Protein AF-A0A382HVT0-F1 (afdb_monomer_lite)

Organism: NCBI:txid408172

pLDDT: mean 81.98, std 15.81, range [40.66, 97.19]

Secondary structure (DSSP, 8-state):
-------THHHHSBSSSTTSBPPP-TTSSPPP---TT--SPPPPEEESSPPPSSS--TT-TT-EEEETTT--EEEEEE--TT--EEEE-S-S-----TT-TT---S---------

Radius of gyration: 27.08 Å; chains: 1; bounding box: 60×60×79 Å

Structure (mmCIF, N/CA/C/O backbone):
data_AF-A0A382HVT0-F1
#
_entry.id   AF-A0A382HVT0-F1
#
loop_
_atom_site.group_PDB
_atom_site.id
_atom_site.type_symbol
_atom_site.label_atom_id
_atom_site.label_alt_id
_atom_site.label_comp_id
_atom_site.label_asym_id
_atom_site.label_entity_id
_atom_site.label_seq_id
_atom_site.pdbx_PDB_ins_code
_atom_site.Cartn_x
_atom_site.Cartn_y
_atom_site.Cartn_z
_atom_site.occupancy
_atom_site.B_iso_or_equiv
_atom_site.auth_seq_id
_atom_site.auth_comp_id
_atom_site.auth_asym_id
_atom_site.auth_atom_id
_atom_site.pdbx_PDB_model_num
ATOM 1 N N . MET A 1 1 ? -44.056 -4.426 38.553 1.00 60.00 1 MET A N 1
ATOM 2 C CA . MET A 1 1 ? -43.311 -3.939 37.374 1.00 60.00 1 MET A CA 1
ATOM 3 C C . MET A 1 1 ? -42.148 -4.881 37.149 1.00 60.00 1 MET A C 1
ATOM 5 O O . MET A 1 1 ? -41.344 -5.032 38.059 1.00 60.00 1 MET A O 1
ATOM 9 N N . ALA A 1 2 ? -42.098 -5.567 36.007 1.00 68.62 2 ALA A N 1
ATOM 10 C CA . ALA A 1 2 ? -40.900 -6.305 35.632 1.00 68.62 2 ALA A CA 1
ATOM 11 C C . ALA A 1 2 ? -39.815 -5.270 35.326 1.00 68.62 2 ALA A C 1
ATOM 13 O O . ALA A 1 2 ? -39.989 -4.433 34.442 1.00 68.62 2 ALA A O 1
ATOM 14 N N . VAL A 1 3 ? -38.740 -5.265 36.109 1.00 68.12 3 VAL A N 1
ATOM 15 C CA . VAL A 1 3 ? -37.554 -4.489 35.761 1.00 68.12 3 VAL A CA 1
ATOM 16 C C . VAL A 1 3 ? -36.920 -5.248 34.606 1.00 68.12 3 VAL A C 1
ATOM 18 O O . VAL A 1 3 ? -36.332 -6.306 34.826 1.00 68.12 3 VAL A O 1
ATOM 21 N N . ASN A 1 4 ? -37.069 -4.750 33.377 1.00 65.94 4 ASN A N 1
ATOM 22 C CA . ASN A 1 4 ? -36.150 -5.129 32.313 1.00 65.94 4 ASN A CA 1
ATOM 23 C C . ASN A 1 4 ? -34.775 -4.670 32.792 1.00 65.94 4 ASN A C 1
ATOM 25 O O . ASN A 1 4 ? -34.429 -3.496 32.667 1.00 65.94 4 ASN A O 1
ATOM 29 N N . LYS A 1 5 ? -34.015 -5.577 33.410 1.00 69.62 5 LYS A N 1
ATOM 30 C CA . LYS A 1 5 ? -32.583 -5.384 33.565 1.00 69.62 5 LYS A CA 1
ATOM 31 C C . LYS A 1 5 ? -32.033 -5.435 32.152 1.00 69.62 5 LYS A C 1
ATOM 33 O O . LYS A 1 5 ? -31.761 -6.503 31.621 1.00 69.62 5 LYS A O 1
ATOM 38 N N . LEU A 1 6 ? -31.973 -4.269 31.518 1.00 70.38 6 LEU A N 1
ATOM 39 C CA . LEU A 1 6 ? -30.976 -4.055 30.492 1.00 70.38 6 LEU A CA 1
ATOM 40 C C . LEU A 1 6 ? -29.654 -4.444 31.157 1.00 70.38 6 LEU A C 1
ATOM 42 O O . LEU A 1 6 ? -29.343 -3.927 32.234 1.00 70.38 6 LEU A O 1
ATOM 46 N N . ASP A 1 7 ? -28.941 -5.410 30.588 1.00 73.44 7 ASP A N 1
ATOM 47 C CA . ASP A 1 7 ? -27.576 -5.713 31.010 1.00 73.44 7 ASP A CA 1
ATOM 48 C C . ASP A 1 7 ? -26.711 -4.509 30.610 1.00 73.44 7 ASP A C 1
ATOM 50 O O . ASP A 1 7 ? -26.156 -4.429 29.517 1.00 73.44 7 ASP A O 1
ATOM 54 N N . ILE A 1 8 ? -26.693 -3.499 31.480 1.00 75.94 8 ILE A N 1
ATOM 55 C CA . ILE A 1 8 ? -25.985 -2.226 31.286 1.00 75.94 8 ILE A CA 1
ATOM 56 C C . ILE A 1 8 ? -24.467 -2.439 31.325 1.00 75.94 8 ILE A C 1
ATOM 58 O O . ILE A 1 8 ? -23.725 -1.624 30.790 1.00 75.94 8 ILE A O 1
ATOM 62 N N . SER A 1 9 ? -24.003 -3.567 31.869 1.00 77.25 9 SER A N 1
ATOM 63 C CA . SER A 1 9 ? -22.585 -3.938 31.919 1.00 77.25 9 SER A CA 1
ATOM 64 C C . SER A 1 9 ? -21.929 -3.991 30.535 1.00 77.25 9 SER A C 1
ATOM 66 O O . SER A 1 9 ? -20.772 -3.615 30.401 1.00 77.25 9 SER A O 1
ATOM 68 N N . MET A 1 10 ?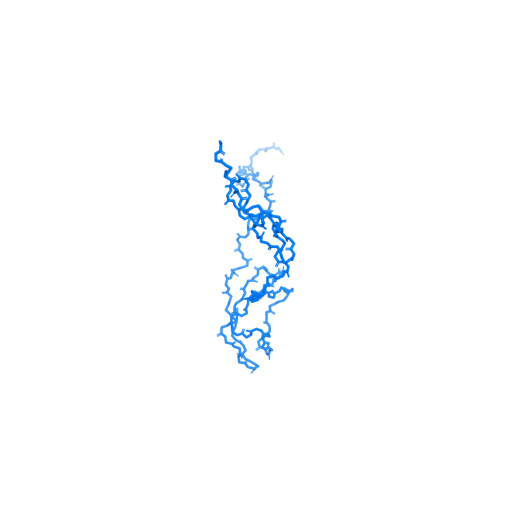 -22.660 -4.380 29.482 1.00 75.81 10 MET A N 1
ATOM 69 C CA . MET A 1 10 ? -22.146 -4.351 28.101 1.00 75.81 10 MET A CA 1
ATOM 70 C C . MET A 1 10 ? -22.234 -2.963 27.445 1.00 75.81 10 MET A C 1
ATOM 72 O O . MET A 1 10 ? -21.672 -2.759 26.372 1.00 75.81 10 MET A O 1
ATOM 76 N N . MET A 1 11 ? -22.963 -2.021 28.051 1.00 82.00 11 MET A N 1
ATOM 77 C CA . MET A 1 11 ? -23.107 -0.640 27.576 1.00 82.00 11 MET A CA 1
ATOM 78 C C . MET A 1 11 ? -22.158 0.337 28.278 1.00 82.00 11 MET A C 1
ATOM 80 O O . MET A 1 11 ? -22.011 1.458 27.805 1.00 82.00 11 MET A O 1
ATOM 84 N N . GLU A 1 12 ? -21.536 -0.065 29.387 1.00 84.69 12 GLU A N 1
ATOM 85 C CA . GLU A 1 12 ? -20.583 0.761 30.136 1.00 84.69 12 GLU A CA 1
ATOM 86 C C . GLU A 1 12 ? -19.229 0.873 29.421 1.00 84.69 12 GLU A C 1
ATOM 88 O O . GLU A 1 12 ? -18.620 1.939 29.418 1.00 84.69 12 GLU A O 1
ATOM 93 N N . ASP A 1 13 ? -18.789 -0.199 28.757 1.00 88.50 13 ASP A N 1
ATOM 94 C CA . ASP A 1 13 ? -17.429 -0.315 28.218 1.00 88.50 13 ASP A CA 1
ATOM 95 C C . ASP A 1 13 ? -17.385 -0.143 26.694 1.00 88.50 13 ASP A C 1
ATOM 97 O O . ASP A 1 13 ? -16.865 -0.970 25.939 1.00 88.50 13 ASP A O 1
ATOM 101 N N . VAL A 1 14 ? -18.032 0.921 26.220 1.00 90.56 14 VAL A N 1
ATOM 102 C CA . VAL A 1 14 ? -18.271 1.155 24.793 1.00 90.56 14 VAL A CA 1
ATOM 103 C C . VAL A 1 14 ? -17.716 2.481 24.319 1.00 90.56 14 VAL A C 1
ATOM 105 O O . VAL A 1 14 ? -17.697 3.475 25.043 1.00 90.56 14 VAL A O 1
ATOM 108 N N . GLY A 1 15 ? -17.283 2.500 23.066 1.00 90.69 15 GLY A N 1
ATOM 109 C CA . GLY A 1 15 ? -16.703 3.680 22.451 1.00 90.69 15 GLY A CA 1
ATOM 110 C C . GLY A 1 15 ? -15.790 3.317 21.294 1.00 90.69 15 GLY A C 1
ATOM 111 O O . GLY A 1 15 ? -15.863 2.225 20.732 1.00 90.69 15 GLY A O 1
ATOM 112 N N . THR A 1 16 ? -14.944 4.269 20.922 1.00 90.56 16 THR A N 1
ATOM 113 C CA . THR A 1 16 ? -13.970 4.145 19.830 1.00 90.56 16 THR A CA 1
ATOM 114 C C . THR A 1 16 ? -12.528 4.092 20.339 1.00 90.56 16 THR A C 1
ATOM 116 O O . THR A 1 16 ? -11.603 4.156 19.534 1.00 90.56 16 THR A O 1
ATOM 119 N N . SER A 1 17 ? -12.325 4.010 21.661 1.00 88.25 17 SER A N 1
ATOM 120 C CA . SER A 1 17 ? -10.993 3.888 22.266 1.00 88.25 17 SER A CA 1
ATOM 121 C C . SER A 1 17 ? -10.560 2.422 22.342 1.00 88.25 17 SER A C 1
ATOM 123 O O . SER A 1 17 ? -11.364 1.503 22.170 1.00 88.25 17 SER A O 1
ATOM 125 N N . ALA A 1 18 ? -9.278 2.192 22.631 1.00 86.75 18 ALA A N 1
ATOM 126 C CA . ALA A 1 18 ? -8.756 0.848 22.856 1.00 86.75 18 ALA A CA 1
ATOM 127 C C . ALA A 1 18 ? -9.522 0.121 23.978 1.00 86.75 18 ALA A C 1
ATOM 129 O O . ALA A 1 18 ? -9.971 0.744 24.938 1.00 86.75 18 ALA A O 1
ATOM 130 N N . ASN A 1 19 ? -9.629 -1.205 23.856 1.00 87.88 19 ASN A N 1
ATOM 131 C CA . ASN A 1 19 ? -10.250 -2.100 24.841 1.00 87.88 19 ASN A CA 1
ATOM 132 C C . ASN A 1 19 ? -11.758 -1.899 25.079 1.00 87.88 19 ASN A C 1
ATOM 134 O O . ASN A 1 19 ? -12.301 -2.537 25.974 1.00 87.88 19 ASN A O 1
ATOM 138 N N . GLN A 1 20 ? -12.436 -1.099 24.255 1.00 89.25 20 GLN A N 1
ATOM 139 C CA . GLN A 1 20 ? -13.884 -0.905 24.318 1.00 89.25 20 GLN A CA 1
ATOM 140 C C . GLN A 1 20 ? -14.610 -1.706 23.233 1.00 89.25 20 GLN A C 1
ATOM 142 O O . GLN A 1 20 ? -14.063 -1.999 22.166 1.00 89.25 20 GLN A O 1
ATOM 147 N N . LEU A 1 21 ? -15.878 -2.029 23.479 1.00 89.00 21 LEU A N 1
ATOM 148 C CA . LEU A 1 21 ? -16.772 -2.543 22.449 1.00 89.00 21 LEU A CA 1
ATOM 149 C C . LEU A 1 21 ? -17.257 -1.397 21.557 1.00 89.00 21 LEU A C 1
ATOM 151 O O . LEU A 1 21 ? -17.748 -0.370 22.027 1.00 89.00 21 LEU A O 1
ATOM 155 N N . VAL A 1 22 ? -17.185 -1.597 20.245 1.00 91.12 22 VAL A N 1
ATOM 156 C CA . VAL A 1 22 ? -17.721 -0.627 19.289 1.00 91.12 22 VAL A CA 1
ATOM 157 C C . VAL A 1 22 ? -19.242 -0.765 19.229 1.00 91.12 22 VAL A C 1
ATOM 159 O O . VAL A 1 22 ? -19.770 -1.819 18.872 1.00 91.12 22 VAL A O 1
ATOM 162 N N . GLN A 1 23 ? -19.954 0.317 19.542 1.00 91.25 23 GLN A N 1
ATOM 163 C CA . GLN A 1 23 ? -21.400 0.423 19.344 1.00 91.25 23 GLN A CA 1
ATOM 164 C C . GLN A 1 23 ? -21.715 1.181 18.062 1.00 91.25 23 GLN A C 1
ATOM 166 O O . GLN A 1 23 ? -21.048 2.162 17.751 1.00 91.25 23 GLN A O 1
ATOM 171 N N . ARG A 1 24 ? -22.756 0.753 17.340 1.00 92.56 24 ARG A N 1
ATOM 172 C CA . ARG A 1 24 ? -23.266 1.479 16.168 1.00 92.56 24 ARG A CA 1
ATOM 173 C C . ARG A 1 24 ? -23.788 2.864 16.573 1.00 92.56 24 ARG A C 1
ATOM 175 O O . ARG A 1 24 ? -24.292 3.034 17.680 1.00 92.56 24 ARG A O 1
ATOM 182 N N . ASP A 1 25 ? -23.704 3.829 15.663 1.00 91.50 25 ASP A N 1
ATOM 183 C CA . ASP A 1 25 ? -24.292 5.155 15.838 1.00 91.50 25 ASP A CA 1
ATOM 184 C C . ASP A 1 25 ? -25.837 5.111 15.816 1.00 91.50 25 ASP A C 1
ATOM 186 O O . ASP A 1 25 ? -26.459 4.081 15.535 1.00 91.50 25 ASP A O 1
ATOM 190 N N . GLY A 1 26 ? -26.480 6.254 16.081 1.00 91.19 26 GLY A N 1
ATOM 191 C CA . GLY A 1 26 ? -27.945 6.372 16.072 1.00 91.19 26 GLY A CA 1
ATOM 192 C C . GLY A 1 26 ? -28.606 6.125 14.707 1.00 91.19 26 GLY A C 1
ATOM 193 O O . GLY A 1 26 ? -29.823 5.968 14.644 1.00 91.19 26 GLY A O 1
ATOM 194 N N . SER A 1 27 ? -27.820 6.065 13.629 1.00 94.62 27 SER A N 1
ATOM 195 C CA . SER A 1 27 ? -28.263 5.742 12.267 1.00 94.62 27 SER A CA 1
ATOM 196 C C . SER A 1 27 ? -28.003 4.276 11.898 1.00 94.62 27 SER A C 1
ATOM 198 O O . SER A 1 27 ? -28.383 3.833 10.815 1.00 94.62 27 SER A O 1
ATOM 200 N N . GLY A 1 28 ? -27.367 3.503 12.783 1.00 95.00 28 GLY A N 1
ATOM 201 C CA . GLY A 1 28 ? -26.986 2.124 12.530 1.00 95.00 28 GLY A CA 1
ATOM 202 C C . GLY A 1 28 ? -25.676 1.956 11.750 1.00 95.00 28 GLY A C 1
ATOM 203 O O . GLY A 1 28 ? -25.422 0.868 11.231 1.00 95.00 28 GLY A O 1
ATOM 204 N N . ASN A 1 29 ? -24.816 2.957 11.658 1.00 95.00 29 ASN A N 1
ATOM 205 C CA . ASN A 1 29 ? -23.480 2.791 11.083 1.00 95.00 29 ASN A CA 1
ATOM 206 C C . ASN A 1 29 ? -22.458 2.465 12.170 1.00 95.00 29 ASN A C 1
ATOM 208 O O . ASN A 1 29 ? -22.735 2.622 13.356 1.00 95.00 29 ASN A O 1
ATOM 212 N N . LEU A 1 30 ? -21.265 2.014 11.786 1.00 93.31 30 LEU A N 1
ATOM 213 C CA . LEU A 1 30 ? -20.134 2.063 12.711 1.00 93.31 30 LEU A CA 1
ATOM 214 C C . LEU A 1 30 ? -19.774 3.537 12.981 1.00 93.31 30 LEU A C 1
ATOM 216 O O . LEU A 1 30 ? -19.839 4.348 12.055 1.00 93.31 30 LEU A O 1
ATOM 220 N N . PRO A 1 31 ? -19.413 3.897 14.222 1.00 93.31 31 PRO A N 1
ATOM 221 C CA . PRO A 1 31 ? -18.988 5.247 14.562 1.00 93.31 31 PRO A CA 1
ATOM 222 C C . PRO A 1 31 ? -17.663 5.572 13.862 1.00 93.31 31 PRO A C 1
ATOM 224 O O . PRO A 1 31 ? -16.915 4.673 13.473 1.00 93.31 31 PRO A O 1
ATOM 227 N N . ALA A 1 32 ? -17.359 6.862 13.711 1.00 92.69 32 ALA A N 1
ATOM 228 C CA . ALA A 1 32 ? -16.092 7.289 13.127 1.00 92.69 32 ALA A CA 1
ATOM 229 C C . ALA A 1 32 ? -14.911 6.817 13.993 1.00 92.69 32 ALA A C 1
ATOM 231 O O . ALA A 1 32 ? -14.852 7.108 15.186 1.00 92.69 32 ALA A O 1
ATOM 232 N N . VAL A 1 33 ? -13.969 6.110 13.372 1.00 89.81 33 VAL A N 1
ATOM 233 C CA . VAL A 1 33 ? -12.714 5.630 13.969 1.00 89.81 33 VAL A CA 1
ATOM 234 C C . VAL A 1 33 ? -11.557 6.022 13.051 1.00 89.81 33 VAL A C 1
ATOM 236 O O . VAL A 1 33 ? -11.740 6.094 11.837 1.00 89.81 33 VAL A O 1
ATOM 239 N N . ASP A 1 34 ? -10.372 6.287 13.603 1.00 86.88 34 ASP A N 1
ATOM 240 C CA . ASP A 1 34 ? -9.214 6.734 12.809 1.00 86.88 34 ASP A CA 1
ATOM 241 C C . ASP A 1 34 ? -8.503 5.601 12.041 1.00 86.88 34 ASP A C 1
ATOM 243 O O . ASP A 1 34 ? -7.725 5.868 11.128 1.00 86.88 34 ASP A O 1
ATOM 247 N N . GLY A 1 35 ? -8.774 4.335 12.386 1.00 86.69 35 GLY A N 1
ATOM 248 C CA . GLY A 1 35 ? -8.180 3.158 11.748 1.00 86.69 35 GLY A CA 1
ATOM 249 C C . GLY A 1 35 ? -6.669 2.997 11.966 1.00 86.69 35 GLY A C 1
ATOM 250 O O . GLY A 1 35 ? -6.080 2.087 11.392 1.00 86.69 35 GLY A O 1
ATOM 251 N N . SER A 1 36 ? -6.033 3.822 12.803 1.00 86.19 36 SER A N 1
ATOM 252 C CA . SER A 1 36 ? -4.574 3.847 13.010 1.00 86.19 36 SER A CA 1
ATOM 253 C C . SER A 1 36 ? -4.003 2.537 13.568 1.00 86.19 36 SER A C 1
ATOM 255 O O . SER A 1 36 ? -2.829 2.230 13.372 1.00 86.19 36 SER A O 1
ATOM 257 N N . GLN A 1 37 ? -4.842 1.750 14.246 1.00 86.25 37 GLN A N 1
ATOM 258 C CA . GLN A 1 37 ? -4.496 0.447 14.816 1.00 86.25 37 GLN A CA 1
ATOM 259 C C . GLN A 1 37 ? -4.881 -0.738 13.917 1.00 86.25 37 GLN A C 1
ATOM 261 O O . GLN A 1 37 ? -4.697 -1.889 14.316 1.00 86.25 37 GLN A O 1
ATOM 266 N N . LEU A 1 38 ? -5.432 -0.493 12.724 1.00 87.25 38 LEU A N 1
ATOM 267 C CA . LEU A 1 38 ? -5.759 -1.559 11.785 1.00 87.25 38 LEU A CA 1
ATOM 268 C C . LEU A 1 38 ? -4.464 -2.175 11.242 1.00 87.25 38 LEU A C 1
ATOM 270 O O . LEU A 1 38 ? -3.673 -1.518 10.571 1.00 87.25 38 LEU A O 1
ATOM 274 N N . THR A 1 39 ? -4.250 -3.452 11.539 1.00 87.62 39 THR A N 1
ATOM 275 C CA . THR A 1 39 ? -3.104 -4.226 11.050 1.00 87.62 39 THR A CA 1
ATOM 276 C C . THR A 1 39 ? -3.524 -5.147 9.903 1.00 87.62 39 THR A C 1
ATOM 278 O O . THR A 1 39 ? -4.712 -5.357 9.658 1.00 87.62 39 THR A O 1
ATOM 281 N N . GLY A 1 40 ? -2.552 -5.690 9.163 1.00 85.31 40 GLY A N 1
ATOM 282 C CA . GLY A 1 40 ? -2.818 -6.637 8.070 1.00 85.31 40 GLY A CA 1
ATOM 283 C C . GLY A 1 40 ? -3.385 -6.009 6.792 1.00 85.31 40 GLY A C 1
ATOM 284 O O . GLY A 1 40 ? -3.760 -6.734 5.874 1.00 85.31 40 GLY A O 1
ATOM 285 N N . VAL A 1 41 ? -3.428 -4.679 6.711 1.00 85.88 41 VAL A N 1
ATOM 286 C CA . VAL A 1 41 ? -3.706 -3.947 5.473 1.00 85.88 41 VAL A CA 1
ATOM 287 C C . VAL A 1 41 ? -2.375 -3.596 4.824 1.00 85.88 41 VAL A C 1
ATOM 289 O O . VAL A 1 41 ? -1.547 -2.928 5.441 1.00 85.88 41 VAL A O 1
ATOM 292 N N . ALA A 1 42 ? -2.166 -4.056 3.591 1.00 82.06 42 ALA A N 1
ATOM 293 C CA . ALA A 1 42 ? -0.983 -3.694 2.823 1.00 82.06 42 ALA A CA 1
ATOM 294 C C . ALA A 1 42 ? -1.069 -2.208 2.426 1.00 82.06 42 ALA A C 1
ATOM 296 O O . ALA A 1 42 ? -2.045 -1.816 1.773 1.00 82.06 42 ALA A O 1
ATOM 297 N N . PRO A 1 43 ? -0.098 -1.365 2.817 1.00 82.62 43 PRO A N 1
ATOM 298 C CA . PRO A 1 43 ? -0.033 -0.004 2.315 1.00 82.62 43 PRO A CA 1
ATOM 299 C C . PRO A 1 43 ? 0.361 -0.014 0.833 1.00 82.62 43 PRO A C 1
ATOM 301 O O . PRO A 1 43 ? 0.964 -0.958 0.327 1.00 82.62 43 PRO A O 1
ATOM 304 N N . PHE A 1 44 ? 0.051 1.069 0.129 1.00 90.69 44 PHE A N 1
ATOM 305 C CA . PHE A 1 44 ? 0.659 1.342 -1.170 1.00 90.69 44 PHE A CA 1
ATOM 306 C C . PHE A 1 44 ? 1.898 2.222 -0.983 1.00 90.69 44 PHE A C 1
ATOM 308 O O . PHE A 1 44 ? 1.950 3.068 -0.088 1.00 90.69 44 PHE A O 1
ATOM 315 N N . THR A 1 45 ? 2.887 2.065 -1.859 1.00 94.62 45 THR A N 1
ATOM 316 C CA . THR A 1 45 ? 4.043 2.965 -1.897 1.00 94.62 45 THR A CA 1
ATOM 317 C C . THR A 1 45 ? 3.696 4.206 -2.710 1.00 94.62 45 THR A C 1
ATOM 319 O O . THR A 1 45 ? 3.171 4.094 -3.813 1.00 94.62 45 THR A O 1
ATOM 322 N N . SER A 1 46 ? 3.991 5.393 -2.177 1.00 94.44 46 SER A N 1
ATOM 323 C CA . SER A 1 46 ? 3.899 6.660 -2.914 1.00 94.44 46 SER A CA 1
ATOM 324 C C . SER A 1 46 ? 5.298 7.224 -3.124 1.00 94.44 46 SER A C 1
ATOM 326 O O . SER A 1 46 ? 6.043 7.393 -2.161 1.00 94.44 46 SER A O 1
ATOM 328 N N . SER A 1 47 ? 5.653 7.523 -4.369 1.00 94.94 47 SER A N 1
ATOM 329 C CA . SER A 1 47 ? 6.964 8.057 -4.742 1.00 94.94 47 SER A CA 1
ATOM 330 C C . SER A 1 47 ? 6.829 9.057 -5.883 1.00 94.94 47 SER A C 1
ATOM 332 O O . SER A 1 47 ? 5.871 8.998 -6.635 1.00 94.94 47 SER A O 1
ATOM 334 N N . ALA A 1 48 ? 7.797 9.953 -6.053 1.00 95.75 48 ALA A N 1
ATOM 335 C CA . ALA A 1 48 ? 7.838 10.883 -7.186 1.00 95.75 48 ALA A CA 1
ATOM 336 C C . ALA A 1 48 ? 8.378 10.244 -8.486 1.00 95.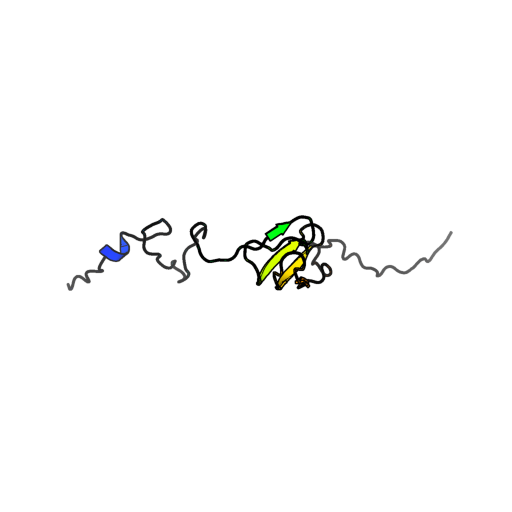75 48 ALA A C 1
ATOM 338 O O . ALA A 1 48 ? 8.488 10.931 -9.502 1.00 95.75 48 ALA A O 1
ATOM 339 N N . SER A 1 49 ? 8.739 8.960 -8.440 1.00 94.94 49 SER A N 1
ATOM 340 C CA . SER A 1 49 ? 9.320 8.204 -9.551 1.00 94.94 49 SER A CA 1
ATOM 341 C C . SER A 1 49 ? 8.646 6.844 -9.700 1.00 94.94 49 SER A C 1
ATOM 343 O O . SER A 1 49 ? 8.048 6.330 -8.749 1.00 94.94 49 SER A O 1
ATOM 345 N N . ASP A 1 50 ? 8.812 6.246 -10.875 1.00 94.44 50 ASP A N 1
ATOM 346 C CA . ASP A 1 50 ? 8.393 4.877 -11.172 1.00 94.44 50 ASP A CA 1
ATOM 347 C C . ASP A 1 50 ? 9.114 3.860 -10.276 1.00 94.44 50 ASP A C 1
ATOM 349 O O . ASP A 1 50 ? 10.219 4.133 -9.784 1.00 94.44 50 ASP A O 1
ATOM 353 N N . PRO A 1 51 ? 8.510 2.683 -10.043 1.00 95.31 51 PRO A N 1
ATOM 354 C CA . PRO A 1 51 ? 9.154 1.642 -9.264 1.00 95.31 51 PRO A CA 1
ATOM 355 C C . PRO A 1 51 ? 10.396 1.099 -9.980 1.00 95.31 51 PRO A C 1
ATOM 357 O O . PRO A 1 51 ? 10.424 0.931 -11.201 1.00 95.31 51 PRO A O 1
ATOM 360 N N . ALA A 1 52 ? 11.426 0.775 -9.203 1.00 95.00 52 ALA A N 1
ATOM 361 C CA . ALA A 1 52 ? 12.647 0.200 -9.741 1.00 95.00 52 ALA A CA 1
ATOM 362 C C . ALA A 1 52 ? 12.453 -1.275 -10.143 1.00 95.00 52 ALA A C 1
ATOM 364 O O . ALA A 1 52 ? 11.769 -2.058 -9.471 1.00 95.00 52 ALA A O 1
ATOM 365 N N . ILE A 1 53 ? 13.104 -1.672 -11.236 1.00 95.75 53 ILE A N 1
ATOM 366 C CA . ILE A 1 53 ? 13.125 -3.070 -11.693 1.00 95.75 53 ILE A CA 1
ATOM 367 C C . ILE A 1 53 ? 14.181 -3.913 -10.966 1.00 95.75 53 ILE A C 1
ATOM 369 O O . ILE A 1 53 ? 14.095 -5.135 -10.968 1.00 95.75 53 ILE A O 1
ATOM 373 N N . ASP A 1 54 ? 15.180 -3.281 -10.350 1.00 95.00 54 ASP A N 1
ATOM 374 C CA . ASP A 1 54 ? 16.359 -3.952 -9.794 1.00 95.00 54 ASP A CA 1
ATOM 375 C C . ASP A 1 54 ? 16.243 -4.287 -8.298 1.00 95.00 54 ASP A C 1
ATOM 377 O O . ASP A 1 54 ? 17.004 -5.107 -7.782 1.00 95.00 54 ASP A O 1
ATOM 381 N N . THR A 1 55 ? 15.269 -3.692 -7.609 1.00 93.44 55 THR A N 1
ATOM 382 C CA . THR A 1 55 ? 15.087 -3.805 -6.161 1.00 93.44 55 THR A CA 1
ATOM 383 C C . THR A 1 55 ? 13.672 -4.262 -5.850 1.00 93.44 55 THR A C 1
ATOM 385 O O . THR A 1 55 ? 12.712 -3.540 -6.112 1.00 93.44 55 THR A O 1
ATOM 388 N N . ASN A 1 56 ? 13.523 -5.465 -5.295 1.00 93.38 56 ASN A N 1
ATOM 389 C CA . ASN A 1 56 ? 12.219 -6.010 -4.917 1.00 93.38 56 ASN A CA 1
ATOM 390 C C . ASN A 1 56 ? 11.500 -5.099 -3.909 1.00 93.38 56 ASN A C 1
ATOM 392 O O . ASN A 1 56 ? 12.138 -4.635 -2.958 1.00 93.38 56 ASN A O 1
ATOM 396 N N . PRO A 1 57 ? 10.181 -4.882 -4.053 1.00 93.31 57 PRO A N 1
ATOM 397 C CA . PRO A 1 57 ? 9.408 -4.228 -3.008 1.00 93.31 57 PRO A CA 1
ATOM 398 C C . PRO A 1 57 ? 9.355 -5.103 -1.746 1.00 93.31 57 PRO A C 1
ATOM 400 O O . PRO A 1 57 ? 9.328 -6.332 -1.833 1.00 93.31 57 PRO A O 1
ATOM 403 N N . SER A 1 58 ? 9.298 -4.471 -0.570 1.00 91.00 58 SER A N 1
ATOM 404 C CA . SER A 1 58 ? 9.303 -5.169 0.727 1.00 91.00 58 SER A CA 1
ATOM 405 C C . SER A 1 58 ? 8.113 -6.112 0.919 1.00 91.00 58 SER A C 1
ATOM 407 O O . SER A 1 58 ? 8.259 -7.145 1.567 1.00 91.00 58 SER A O 1
ATOM 409 N N . ASP A 1 59 ? 6.961 -5.777 0.331 1.00 90.88 59 ASP A N 1
ATOM 410 C CA . ASP A 1 59 ? 5.742 -6.592 0.405 1.00 90.88 59 ASP A CA 1
ATOM 411 C C . ASP A 1 59 ? 5.638 -7.618 -0.745 1.00 90.88 59 ASP A C 1
ATOM 413 O O . ASP A 1 59 ? 4.702 -8.414 -0.785 1.00 90.88 59 ASP A O 1
ATOM 417 N N . GLY A 1 60 ? 6.616 -7.643 -1.661 1.00 93.56 60 GLY A N 1
ATOM 418 C CA . GLY A 1 60 ? 6.708 -8.609 -2.756 1.00 93.56 60 GLY A CA 1
ATOM 419 C C . GLY A 1 60 ? 5.656 -8.439 -3.862 1.00 93.56 60 GLY A C 1
ATOM 420 O O . GLY A 1 60 ? 5.270 -7.334 -4.242 1.00 93.56 60 GLY A O 1
ATOM 421 N N . VAL A 1 61 ? 5.221 -9.562 -4.439 1.00 94.94 61 VAL A N 1
ATOM 422 C CA . VAL A 1 61 ? 4.179 -9.572 -5.479 1.00 94.94 61 VAL A CA 1
ATOM 423 C C . VAL A 1 61 ? 2.869 -9.030 -4.904 1.00 94.94 61 VAL A C 1
ATOM 425 O O . VAL A 1 61 ? 2.440 -9.424 -3.824 1.00 94.94 61 VAL A O 1
ATOM 428 N N . GLY A 1 62 ? 2.211 -8.150 -5.654 1.00 94.00 62 GLY A N 1
ATOM 429 C CA . GLY A 1 62 ? 0.995 -7.457 -5.241 1.00 94.00 62 GLY A CA 1
ATOM 430 C C . GLY A 1 62 ? 1.239 -6.079 -4.627 1.00 94.00 62 GLY A C 1
ATOM 431 O O . GLY A 1 62 ? 0.268 -5.354 -4.415 1.00 94.00 62 GLY A O 1
ATOM 432 N N . THR A 1 63 ? 2.496 -5.670 -4.396 1.00 94.81 63 THR A N 1
ATOM 433 C CA . THR A 1 63 ? 2.793 -4.283 -4.011 1.00 94.81 63 THR A CA 1
ATOM 434 C C . THR A 1 63 ? 2.225 -3.314 -5.041 1.00 94.81 63 THR A C 1
ATOM 436 O O . THR A 1 63 ? 2.469 -3.453 -6.242 1.00 94.81 63 THR A O 1
ATOM 439 N N . ILE A 1 64 ? 1.503 -2.308 -4.551 1.00 94.94 64 ILE A N 1
ATOM 440 C CA . ILE A 1 64 ? 0.987 -1.198 -5.350 1.00 94.94 64 ILE A CA 1
ATOM 441 C C . ILE A 1 64 ? 1.930 -0.007 -5.192 1.00 94.94 64 ILE A C 1
ATOM 443 O O . ILE A 1 64 ? 2.296 0.358 -4.072 1.00 94.94 64 ILE A O 1
ATOM 447 N N . TRP A 1 65 ? 2.301 0.610 -6.309 1.00 95.00 65 TRP A N 1
ATOM 448 C CA . TRP A 1 65 ? 3.171 1.778 -6.366 1.00 95.00 65 TRP A CA 1
ATOM 449 C C . TRP A 1 65 ? 2.494 2.915 -7.123 1.00 95.00 65 TRP A C 1
ATOM 451 O O . TRP A 1 65 ? 2.069 2.726 -8.259 1.00 95.00 65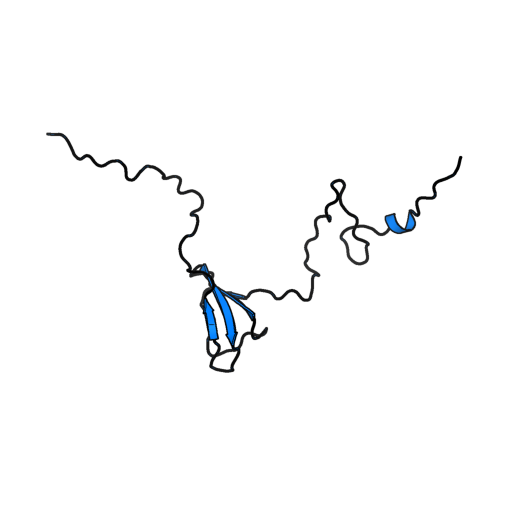 TRP A O 1
ATOM 461 N N . TYR A 1 66 ? 2.432 4.098 -6.523 1.00 94.12 66 TYR A N 1
ATOM 462 C CA . TYR A 1 66 ? 1.927 5.309 -7.159 1.00 94.12 66 TYR A CA 1
ATOM 463 C C . TYR A 1 66 ? 3.060 6.298 -7.397 1.00 94.12 66 TYR A C 1
ATOM 465 O O . TYR A 1 66 ? 3.717 6.740 -6.448 1.00 94.12 66 TYR A O 1
ATOM 473 N N . ASN A 1 67 ? 3.251 6.668 -8.663 1.00 92.94 67 ASN A N 1
ATOM 474 C CA . ASN A 1 67 ? 4.101 7.782 -9.041 1.00 92.94 67 ASN A CA 1
ATOM 475 C C . ASN A 1 67 ? 3.291 9.082 -8.918 1.00 92.94 67 ASN A C 1
ATOM 477 O O . ASN A 1 67 ? 2.392 9.353 -9.709 1.00 92.94 67 ASN A O 1
ATOM 481 N N . THR A 1 68 ? 3.602 9.905 -7.923 1.00 91.62 68 THR A N 1
ATOM 482 C CA . THR A 1 68 ? 2.916 11.175 -7.656 1.00 91.62 68 THR A CA 1
ATOM 483 C C . THR A 1 68 ? 3.272 12.280 -8.651 1.00 91.62 68 THR A C 1
ATOM 485 O O . THR A 1 68 ? 2.552 13.273 -8.721 1.00 91.62 68 THR A O 1
ATOM 488 N N . THR A 1 69 ? 4.342 12.115 -9.434 1.00 90.38 69 THR A N 1
ATOM 489 C CA . THR A 1 69 ? 4.732 13.040 -10.507 1.00 90.38 69 THR A CA 1
ATOM 490 C C . THR A 1 69 ? 3.969 12.749 -11.796 1.00 90.38 69 THR A C 1
ATOM 492 O O . THR A 1 69 ? 3.462 13.682 -12.416 1.00 90.38 69 THR A O 1
ATOM 495 N N . SER A 1 70 ? 3.880 11.478 -12.211 1.00 88.38 70 SER A N 1
ATOM 496 C CA . SER A 1 70 ? 3.166 11.090 -13.441 1.00 88.38 70 SER A CA 1
ATOM 497 C C . SER A 1 70 ? 1.680 10.791 -13.221 1.00 88.38 70 SER A C 1
ATOM 499 O O . SER A 1 70 ? 0.900 10.816 -14.170 1.00 88.38 70 SER A O 1
ATOM 501 N N . GLY A 1 71 ? 1.266 10.528 -11.979 1.00 87.75 71 GLY A N 1
ATOM 502 C CA . GLY A 1 71 ? -0.084 10.070 -11.646 1.00 87.75 71 GLY A CA 1
ATOM 503 C C . GLY A 1 71 ? -0.336 8.597 -11.988 1.00 87.75 71 GLY A C 1
ATOM 504 O O . GLY A 1 71 ? -1.478 8.143 -11.926 1.00 87.75 71 GLY A O 1
ATOM 505 N N . GLU A 1 72 ? 0.699 7.848 -12.367 1.00 90.19 72 GLU A N 1
ATOM 506 C CA . GLU A 1 72 ? 0.586 6.443 -12.746 1.00 90.19 72 GLU A CA 1
ATOM 507 C C . GLU A 1 72 ? 0.575 5.519 -11.526 1.00 90.19 72 GLU A C 1
ATOM 509 O O . GLU A 1 72 ? 1.249 5.752 -10.519 1.00 90.19 72 GLU A O 1
ATOM 514 N N . GLY A 1 73 ? -0.200 4.441 -11.637 1.00 93.19 73 GLY A N 1
ATOM 515 C CA . GLY A 1 73 ? -0.213 3.343 -10.677 1.00 93.19 73 GLY A CA 1
ATOM 516 C C . GLY A 1 73 ? 0.406 2.094 -11.291 1.00 93.19 73 GLY A C 1
ATOM 517 O O . GLY A 1 73 ? 0.165 1.798 -12.461 1.00 93.19 73 GLY A O 1
ATOM 518 N N . TYR A 1 74 ? 1.146 1.329 -10.494 1.00 95.19 74 TYR A N 1
ATOM 519 C CA . TYR A 1 74 ? 1.764 0.066 -10.887 1.00 95.19 74 TYR A CA 1
ATOM 520 C C . TYR A 1 74 ? 1.484 -1.019 -9.851 1.00 95.19 74 TYR A C 1
ATOM 522 O O . TYR A 1 74 ? 1.414 -0.739 -8.656 1.00 95.19 74 TYR A O 1
ATOM 530 N N . VAL A 1 75 ? 1.383 -2.267 -10.304 1.00 95.69 75 VAL A N 1
ATOM 531 C CA . VAL A 1 75 ? 1.334 -3.460 -9.449 1.00 95.69 75 VAL A CA 1
ATOM 532 C C . VAL A 1 75 ? 2.539 -4.336 -9.758 1.00 95.69 75 VAL A C 1
ATOM 534 O O . VAL A 1 75 ? 2.785 -4.647 -10.924 1.00 95.69 75 VAL A O 1
ATOM 537 N N . CYS A 1 76 ? 3.285 -4.746 -8.732 1.00 96.00 76 CYS A N 1
ATOM 538 C CA . CYS A 1 76 ? 4.340 -5.744 -8.884 1.00 96.00 76 CYS A CA 1
ATOM 539 C C . CYS A 1 76 ? 3.692 -7.106 -9.154 1.00 96.00 76 CYS A C 1
ATOM 541 O O . CYS A 1 76 ? 2.977 -7.634 -8.303 1.00 96.00 76 CYS A O 1
ATOM 543 N N . THR A 1 77 ? 3.909 -7.669 -10.338 1.00 96.50 77 THR A N 1
ATOM 544 C CA . THR A 1 77 ? 3.369 -8.980 -10.734 1.00 96.50 77 THR A CA 1
ATOM 545 C C . THR A 1 77 ? 4.406 -10.093 -10.633 1.00 96.50 77 THR A C 1
ATOM 547 O O . THR A 1 77 ? 4.035 -11.258 -10.507 1.00 96.50 77 THR A O 1
ATOM 550 N N . ASP A 1 78 ? 5.689 -9.733 -10.603 1.00 96.94 78 ASP A N 1
ATOM 551 C CA . ASP A 1 78 ? 6.811 -10.627 -10.327 1.00 96.94 78 ASP A CA 1
ATOM 552 C C . ASP A 1 78 ? 7.876 -9.862 -9.531 1.00 96.94 78 ASP A C 1
ATOM 554 O O . ASP A 1 78 ? 8.323 -8.797 -9.962 1.00 96.94 78 ASP A O 1
ATOM 558 N N . ALA A 1 79 ? 8.267 -10.400 -8.374 1.00 95.38 79 ALA A N 1
ATOM 559 C CA . ALA A 1 79 ? 9.284 -9.836 -7.490 1.00 95.38 79 ALA A CA 1
ATOM 560 C C . ALA A 1 79 ? 10.590 -10.648 -7.570 1.00 95.38 79 ALA A C 1
ATOM 562 O O . ALA A 1 79 ? 11.100 -11.157 -6.565 1.00 95.38 79 ALA A O 1
ATOM 563 N N . THR A 1 80 ? 11.113 -10.833 -8.779 1.00 95.62 80 THR A N 1
ATOM 564 C CA . THR A 1 80 ? 12.402 -11.491 -9.004 1.00 95.62 80 THR A CA 1
ATOM 565 C C . THR A 1 80 ? 13.544 -10.506 -8.761 1.00 95.62 80 THR A C 1
ATOM 567 O O . THR A 1 80 ? 13.604 -9.450 -9.384 1.00 95.62 80 THR A O 1
ATOM 570 N N . ALA A 1 81 ? 14.490 -10.873 -7.888 1.00 90.88 81 ALA A N 1
ATOM 571 C CA . ALA A 1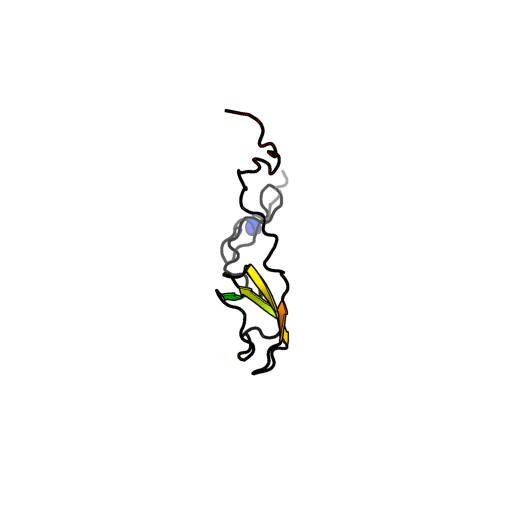 81 ? 15.631 -10.023 -7.541 1.00 90.88 81 ALA A CA 1
ATOM 572 C C . ALA A 1 81 ? 16.411 -9.577 -8.790 1.00 90.88 81 ALA A C 1
ATOM 574 O O . ALA A 1 81 ? 16.914 -10.410 -9.545 1.00 90.88 81 ALA A O 1
ATOM 575 N N . GLY A 1 82 ? 16.517 -8.261 -8.993 1.00 91.44 82 GLY A N 1
ATOM 576 C CA . GLY A 1 82 ? 17.174 -7.673 -10.162 1.00 91.44 82 GLY A CA 1
ATOM 577 C C . GLY A 1 82 ? 16.327 -7.637 -11.443 1.00 91.44 82 GLY A C 1
ATOM 578 O O . GLY A 1 82 ? 16.827 -7.177 -12.468 1.00 91.44 82 GLY A O 1
ATOM 579 N N . ALA A 1 83 ? 15.090 -8.140 -11.417 1.00 94.69 83 ALA A N 1
ATOM 580 C CA . ALA A 1 83 ? 14.227 -8.276 -12.589 1.00 94.69 83 ALA A CA 1
ATOM 581 C C . ALA A 1 83 ? 12.726 -8.241 -12.231 1.00 94.69 83 ALA A C 1
ATOM 583 O O . ALA A 1 83 ? 11.954 -9.084 -12.688 1.00 94.69 83 ALA A O 1
ATOM 584 N N . ASN A 1 84 ? 12.296 -7.276 -11.416 1.00 94.50 84 ASN A N 1
ATOM 585 C CA . ASN A 1 84 ? 10.877 -7.113 -11.107 1.00 94.50 84 ASN A CA 1
ATOM 586 C C . ASN A 1 84 ? 10.061 -6.824 -12.368 1.00 94.50 84 ASN A C 1
ATOM 588 O O . ASN A 1 84 ? 10.470 -6.036 -13.227 1.00 94.50 84 ASN A O 1
ATOM 592 N N . VAL A 1 85 ? 8.844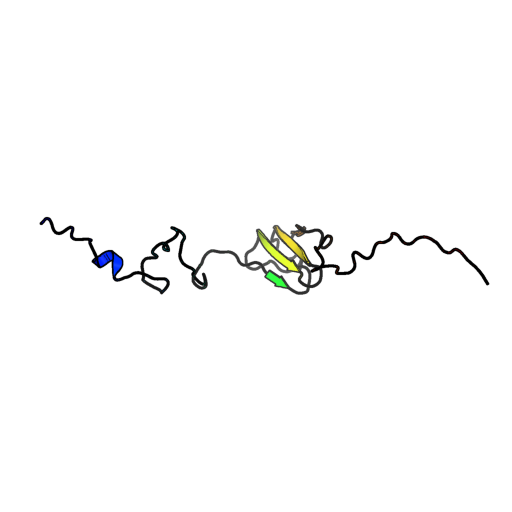 -7.360 -12.409 1.00 97.19 85 VAL A N 1
ATOM 593 C CA . VAL A 1 85 ? 7.839 -6.997 -13.407 1.00 97.19 85 VAL A CA 1
ATOM 594 C C . VAL A 1 85 ? 6.784 -6.122 -12.745 1.00 97.19 85 VAL A C 1
ATOM 596 O O . VAL A 1 85 ? 6.102 -6.536 -11.806 1.00 97.19 85 VAL A O 1
ATOM 599 N N . TRP A 1 86 ? 6.643 -4.903 -13.262 1.00 96.31 86 TRP A N 1
ATOM 600 C CA . TRP A 1 86 ? 5.633 -3.942 -12.838 1.00 96.31 86 TRP A CA 1
ATOM 601 C C . TRP A 1 86 ? 4.615 -3.737 -13.952 1.00 96.31 86 TRP A C 1
ATOM 603 O O . TRP A 1 86 ? 4.957 -3.385 -15.080 1.00 96.31 86 TRP A O 1
ATOM 613 N N . THR A 1 87 ? 3.345 -3.957 -13.635 1.00 95.25 87 THR A N 1
ATOM 614 C CA . THR A 1 87 ? 2.232 -3.746 -14.557 1.00 95.25 87 THR A CA 1
ATOM 615 C C . THR A 1 87 ? 1.591 -2.401 -14.257 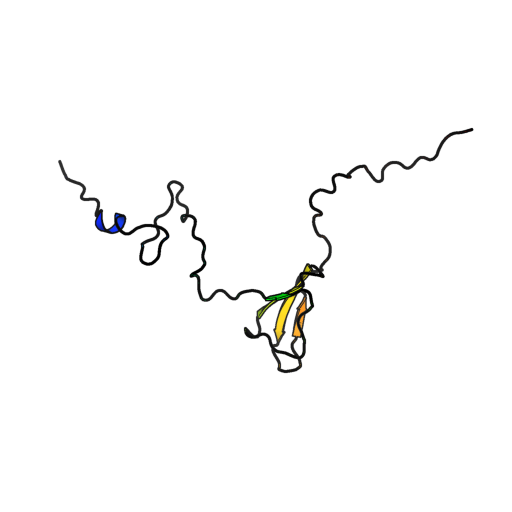1.00 95.25 87 THR A C 1
ATOM 617 O O . THR A 1 87 ? 1.083 -2.200 -13.157 1.00 95.25 87 THR A O 1
ATOM 620 N N . ASN A 1 88 ? 1.608 -1.482 -15.224 1.00 93.00 88 ASN A N 1
ATOM 621 C CA . ASN A 1 88 ? 0.885 -0.216 -15.114 1.00 93.00 88 ASN A CA 1
ATOM 622 C C . ASN A 1 88 ? -0.634 -0.484 -15.085 1.00 93.00 88 ASN A C 1
ATOM 624 O O . ASN A 1 88 ? -1.155 -1.242 -15.905 1.00 93.00 88 ASN A O 1
ATOM 628 N N . ILE A 1 89 ? -1.328 0.117 -14.121 1.00 90.06 89 ILE A N 1
ATOM 629 C CA . ILE A 1 89 ? -2.769 -0.036 -13.866 1.00 90.06 89 ILE A CA 1
ATOM 630 C C . ILE A 1 89 ? -3.540 1.286 -14.000 1.00 90.06 89 ILE A C 1
ATOM 632 O O . ILE A 1 89 ? -4.717 1.356 -13.652 1.00 90.06 89 ILE A O 1
ATOM 636 N N . GLY A 1 90 ? -2.903 2.338 -14.514 1.00 76.06 90 GLY A N 1
ATOM 637 C CA . GLY A 1 90 ? -3.526 3.643 -14.698 1.00 76.06 90 GLY A CA 1
ATOM 638 C C . GLY A 1 90 ? -2.763 4.474 -15.719 1.00 76.06 90 GLY A C 1
ATOM 639 O O . GLY A 1 90 ? -1.596 4.782 -15.512 1.00 76.06 90 GLY A O 1
ATOM 640 N N . ALA A 1 91 ? -3.444 4.879 -16.794 1.00 67.06 91 ALA A N 1
ATOM 641 C CA . ALA A 1 91 ? -2.852 5.505 -17.981 1.00 67.06 91 ALA A CA 1
ATOM 642 C C . ALA A 1 91 ? -2.266 6.921 -17.775 1.00 67.06 91 ALA A C 1
ATOM 644 O O . ALA A 1 91 ? -1.976 7.599 -18.763 1.00 67.06 91 ALA A O 1
ATOM 645 N N . GLY A 1 92 ? -2.178 7.417 -16.533 1.00 66.25 92 GLY A N 1
ATOM 646 C CA . GLY A 1 92 ? -1.643 8.744 -16.189 1.00 66.25 92 GLY A CA 1
ATOM 647 C C . GLY A 1 92 ? -2.351 9.942 -16.849 1.00 66.25 92 GLY A C 1
ATOM 648 O O . GLY A 1 92 ? -1.971 11.086 -16.627 1.00 66.25 92 GLY A O 1
ATOM 649 N N . THR A 1 93 ? -3.383 9.720 -17.673 1.00 62.16 93 THR A N 1
ATOM 650 C CA . THR A 1 93 ? -4.021 10.736 -18.521 1.00 62.16 93 THR A CA 1
ATOM 651 C C . THR A 1 93 ? -5.539 10.538 -18.567 1.00 62.16 93 THR A C 1
ATOM 653 O O . THR A 1 93 ? -6.036 9.414 -18.618 1.00 62.16 93 THR A O 1
ATOM 656 N N . GLY A 1 94 ? -6.283 11.651 -18.496 1.00 59.94 94 GLY A N 1
ATOM 657 C CA . GLY A 1 94 ? -7.750 11.671 -18.350 1.00 59.94 94 GLY A CA 1
ATOM 658 C C . GLY A 1 94 ? -8.266 12.222 -17.012 1.00 59.94 94 GLY A C 1
ATOM 659 O O . GLY A 1 94 ? -9.422 11.990 -16.665 1.00 59.94 94 GLY A O 1
ATOM 660 N N . GLY A 1 95 ? -7.428 12.934 -16.248 1.00 65.50 95 GLY A N 1
ATOM 661 C CA . GLY A 1 95 ? -7.832 13.543 -14.981 1.00 65.50 95 GLY A CA 1
ATOM 662 C C . GLY A 1 95 ? -8.976 14.550 -15.143 1.00 65.50 95 GLY A C 1
ATOM 663 O O . GLY A 1 95 ? -9.006 15.334 -16.091 1.00 65.50 95 GLY A O 1
ATOM 664 N N . ILE A 1 96 ? -9.902 14.558 -14.184 1.00 63.22 96 ILE A N 1
ATOM 665 C CA . ILE A 1 96 ? -10.839 15.668 -14.014 1.00 63.22 96 ILE A CA 1
ATOM 666 C C . ILE A 1 96 ? -10.026 16.836 -13.458 1.00 63.22 96 ILE A C 1
ATOM 668 O O . ILE A 1 96 ? -9.583 16.798 -12.310 1.00 63.22 96 ILE A O 1
ATOM 672 N N . LEU A 1 97 ? -9.800 17.865 -14.275 1.00 66.62 97 LEU A N 1
ATOM 673 C CA . LEU A 1 97 ? -9.247 19.122 -13.782 1.00 66.62 97 LEU A CA 1
ATOM 674 C C . LEU A 1 97 ? -10.236 19.694 -12.752 1.00 66.62 97 LEU A C 1
ATOM 676 O O . LEU A 1 97 ? -11.438 19.717 -13.036 1.00 66.62 97 LEU A O 1
ATOM 680 N N . PRO A 1 98 ? -9.784 20.124 -11.560 1.00 65.56 98 PRO A N 1
ATOM 681 C CA . PRO A 1 98 ? -10.661 20.727 -10.565 1.00 65.56 98 PRO A CA 1
ATOM 682 C C . PRO A 1 98 ? -11.251 22.018 -11.138 1.00 65.56 98 PRO A C 1
ATOM 684 O O . PRO A 1 98 ? -10.608 23.058 -11.103 1.00 65.56 98 PRO A O 1
ATOM 687 N N . ASN A 1 99 ? -12.454 21.902 -11.709 1.00 61.47 99 ASN A N 1
ATOM 688 C CA . ASN A 1 99 ? -13.167 22.931 -12.458 1.00 61.47 99 ASN A CA 1
ATOM 689 C C . ASN A 1 99 ? -12.250 23.703 -13.417 1.00 61.47 99 ASN A C 1
ATOM 691 O O . ASN A 1 99 ? -11.709 24.755 -13.075 1.00 61.47 99 ASN A O 1
ATOM 695 N N . ASP A 1 100 ? -12.164 23.243 -14.662 1.00 52.72 100 ASP A N 1
ATOM 696 C CA . ASP A 1 100 ? -11.988 24.185 -15.759 1.00 52.72 100 ASP A CA 1
ATOM 697 C C . ASP A 1 100 ? -13.154 25.199 -15.706 1.00 52.72 100 ASP A C 1
ATOM 699 O O . ASP A 1 100 ? -14.200 25.037 -16.330 1.00 52.72 100 ASP A O 1
ATOM 703 N N . GLY A 1 101 ? -12.985 26.267 -14.925 1.00 52.38 101 GLY A N 1
ATOM 704 C CA . GLY A 1 101 ? -13.857 27.440 -14.904 1.00 52.38 101 GLY A CA 1
ATOM 705 C C . GLY A 1 101 ? -13.826 28.225 -16.218 1.00 52.38 101 GLY A C 1
ATOM 706 O O . GLY A 1 101 ? -14.241 29.380 -16.251 1.00 52.38 101 GLY A O 1
ATOM 707 N N . VAL A 1 102 ? -13.322 27.619 -17.290 1.00 51.59 102 VAL A N 1
ATOM 708 C CA . VAL A 1 102 ? -13.216 28.107 -18.656 1.00 51.59 102 VAL A CA 1
ATOM 709 C C . VAL A 1 102 ? -13.788 27.053 -19.618 1.00 51.59 102 VAL A C 1
ATOM 711 O O . VAL A 1 102 ? -13.294 26.855 -20.721 1.00 51.59 102 VAL A O 1
ATOM 714 N N . GLN A 1 103 ? -14.988 26.542 -19.329 1.00 54.47 103 GLN A N 1
ATOM 715 C CA . GLN A 1 103 ? -15.954 26.250 -20.400 1.00 54.47 103 GLN A CA 1
ATOM 716 C C . GLN A 1 103 ? -16.429 27.570 -21.068 1.00 54.47 103 GLN A C 1
ATOM 718 O O . GLN A 1 103 ? -17.622 27.809 -21.243 1.00 54.47 103 GLN A O 1
ATOM 723 N N . GLN A 1 104 ? -15.500 28.465 -21.434 1.00 51.53 104 GLN A N 1
ATOM 724 C CA . GLN A 1 104 ? -15.718 29.504 -22.439 1.00 51.53 104 GLN A CA 1
ATOM 725 C C . GLN A 1 104 ? -15.304 28.876 -23.765 1.00 51.53 104 GLN A C 1
ATOM 727 O O . GLN A 1 104 ? -14.128 28.639 -24.019 1.00 51.53 104 GLN A O 1
ATOM 732 N N . GLY A 1 105 ? -16.312 28.483 -24.541 1.00 54.16 105 GLY A N 1
ATOM 733 C CA . GLY A 1 105 ? -16.184 27.463 -25.571 1.00 54.16 105 GLY A CA 1
ATOM 734 C C . GLY A 1 105 ? -15.081 27.683 -26.605 1.00 54.16 105 GLY A C 1
ATOM 735 O O . GLY A 1 105 ? -14.770 28.803 -26.998 1.00 54.16 105 GLY A O 1
ATOM 736 N N . SER A 1 106 ? -14.629 26.578 -27.201 1.00 54.25 106 SER A N 1
ATOM 737 C CA . SER A 1 106 ? -13.989 26.579 -28.530 1.00 54.25 106 SER A CA 1
ATOM 738 C C . SER A 1 106 ? -14.968 26.948 -29.667 1.00 54.25 106 SER A C 1
ATOM 740 O O . SER A 1 106 ? -14.813 26.538 -30.812 1.00 54.25 106 SER A O 1
ATOM 742 N N . SER A 1 107 ? -15.977 27.764 -29.367 1.00 53.31 107 SER A N 1
ATOM 743 C CA . SER A 1 107 ? -17.071 28.142 -30.258 1.00 53.31 107 SER A CA 1
ATOM 744 C C . SER A 1 107 ? -17.085 29.652 -30.487 1.00 53.31 107 SER A C 1
ATOM 746 O O . SER A 1 107 ? -18.127 30.283 -30.375 1.00 53.31 107 SER A O 1
ATOM 748 N N . TYR A 1 108 ? -15.931 30.239 -30.809 1.00 47.34 108 TYR A N 1
ATOM 749 C CA . TYR A 1 108 ? -15.854 31.556 -31.451 1.00 47.34 108 TYR A CA 1
ATOM 750 C C . TYR A 1 108 ? -14.837 31.524 -32.594 1.00 47.34 108 TYR A C 1
ATOM 752 O O . TYR A 1 108 ? -13.867 32.277 -32.641 1.00 47.34 108 TYR A O 1
ATOM 760 N N . GLY A 1 109 ? -15.095 30.651 -33.568 1.00 58.28 109 GLY A N 1
ATOM 761 C CA . GLY A 1 109 ? -14.817 31.044 -34.941 1.00 58.28 109 GLY A CA 1
ATOM 762 C C . GLY A 1 109 ? -15.673 32.269 -35.263 1.00 58.28 109 GLY A C 1
ATOM 763 O O . GLY A 1 109 ? -16.871 32.228 -35.023 1.00 58.28 109 GLY A O 1
ATOM 764 N N . PHE A 1 110 ? -15.036 33.359 -35.695 1.00 54.19 110 PHE A N 1
ATOM 765 C CA . PHE A 1 110 ? -15.420 34.264 -36.791 1.00 54.19 110 PHE A CA 1
ATOM 766 C C . PHE A 1 110 ? -14.485 35.487 -36.760 1.00 54.19 110 PHE A C 1
ATOM 768 O O . PHE A 1 110 ? -14.677 36.419 -35.984 1.00 54.19 110 PHE A O 1
ATOM 775 N N . THR A 1 111 ? -13.473 35.510 -37.635 1.00 58.22 111 THR A N 1
ATOM 776 C CA . THR A 1 111 ? -12.809 36.761 -38.030 1.00 58.22 111 THR A CA 1
ATOM 777 C C . THR A 1 111 ? -13.643 37.383 -39.146 1.00 58.22 111 THR A C 1
ATOM 779 O O . THR A 1 111 ? -13.553 36.954 -40.292 1.00 58.22 111 THR A O 1
ATOM 782 N N . VAL A 1 112 ? -14.475 38.376 -38.831 1.00 48.50 112 VAL A N 1
ATOM 783 C CA . VAL A 1 112 ? -15.122 39.230 -39.840 1.00 48.50 112 VAL A CA 1
ATOM 784 C C . VAL A 1 112 ? -15.169 40.683 -39.371 1.00 48.50 112 VAL A C 1
ATOM 786 O O . VAL A 1 112 ? -15.761 40.984 -38.340 1.00 48.50 112 VAL A O 1
ATOM 789 N N . GLY A 1 113 ? -14.602 41.577 -40.193 1.00 46.53 113 GLY A N 1
ATOM 790 C CA . GLY A 1 113 ? -15.089 42.954 -40.342 1.00 46.53 113 GLY A CA 1
ATOM 791 C C . GLY A 1 113 ? -14.176 44.109 -39.909 1.00 46.53 113 GLY A C 1
ATOM 792 O O . GLY A 1 113 ? -14.348 44.647 -38.826 1.00 46.53 113 GLY A O 1
ATOM 793 N N . GLY A 1 114 ? -13.302 44.548 -40.825 1.00 40.66 114 GLY A N 1
ATOM 794 C CA . GLY A 1 114 ? -13.219 45.933 -41.332 1.00 40.66 114 GLY A CA 1
ATOM 795 C C . GLY A 1 114 ? -12.866 47.098 -40.393 1.00 40.66 114 GLY A C 1
ATOM 796 O O . GLY A 1 114 ? -13.719 47.613 -39.674 1.00 40.66 114 GLY A O 1
ATOM 797 N N . LYS A 1 115 ? -11.666 47.662 -40.568 1.00 40.66 115 LYS A N 1
ATOM 798 C CA . LYS A 1 115 ? -11.384 48.803 -41.467 1.00 40.66 115 LYS A CA 1
ATOM 799 C C . LYS A 1 115 ? -9.885 48.910 -41.726 1.00 40.66 115 LYS A C 1
ATOM 801 O O . LYS A 1 115 ? -9.122 48.541 -40.810 1.00 40.66 115 LYS A O 1
#

Foldseek 3Di:
DPPPPPVCVLVVQEDQDPPGDFDADPVRHTDDHPCPPPPPDQDAAEECDDDDQQQFDPVHFQHWYANPNLRWIWGFHHRDHGGTDIDIPDPSDDDDDPDPVPPVDPPDDDDDDDD

Sequence (115 aa):
MAVNKLDISMMEDVGTSANQLVQRDGSGNLPAVDGSQLTGVAPFTSSASDPAIDTNPSDGVGTIWYNTTSGEGYVCTDATAGANVWTNIGAGTGGILPNDGVQQGSSYGFTVGGK